Protein AF-A0A6A7LUP2-F1 (afdb_monomer_lite)

Secondary structure (DSSP, 8-state):
--HHHHHHHHHHHHHHHHHHHHHHHHHHHHHTSTTTTT-HHHHHHHHHHHHHHHHTT----HHHHHHHHHHHHHHHHHHT-

Sequence (81 aa):
MREERTGFRASFDDTLKATATRVEAVMKQYQGIIDWQSNFEIQRQMRRDIKRELRAGSTLTEEELDDLARQMVEVARRRSG

Structure (mmCIF, N/CA/C/O backbone):
data_AF-A0A6A7LUP2-F1
#
_entry.id   AF-A0A6A7LUP2-F1
#
loop_
_atom_site.group_PDB
_atom_site.id
_atom_site.type_symbol
_atom_site.label_atom_id
_atom_site.label_alt_id
_atom_site.label_comp_id
_atom_site.label_asym_id
_atom_site.label_entity_id
_atom_site.label_seq_id
_atom_site.pdbx_PDB_ins_code
_atom_site.Cartn_x
_atom_site.Cartn_y
_atom_site.Cartn_z
_atom_site.occupancy
_atom_site.B_iso_or_equiv
_atom_site.auth_seq_id
_atom_site.auth_comp_id
_atom_site.auth_asym_id
_atom_site.auth_atom_id
_atom_site.pdbx_PDB_model_num
ATOM 1 N N . MET A 1 1 ? 13.350 -6.335 -36.399 1.00 50.06 1 MET A N 1
ATOM 2 C CA . MET A 1 1 ? 13.240 -5.949 -34.971 1.00 50.06 1 MET A CA 1
ATOM 3 C C . MET A 1 1 ? 11.951 -5.159 -34.699 1.00 50.06 1 MET A C 1
ATOM 5 O O . MET A 1 1 ? 12.003 -3.951 -34.492 1.00 50.06 1 MET A O 1
ATOM 9 N N . ARG A 1 2 ? 10.772 -5.797 -34.727 1.00 52.00 2 ARG A N 1
ATOM 10 C CA . ARG A 1 2 ? 9.505 -5.160 -34.290 1.00 52.00 2 ARG A CA 1
ATOM 11 C C . ARG A 1 2 ? 8.673 -6.047 -33.355 1.00 52.00 2 ARG A C 1
ATOM 13 O O . ARG A 1 2 ? 7.948 -5.501 -32.537 1.00 52.00 2 ARG A O 1
ATOM 20 N N . GLU A 1 3 ? 8.845 -7.368 -33.401 1.00 51.34 3 GLU A N 1
ATOM 21 C CA . GLU A 1 3 ? 8.055 -8.325 -32.608 1.00 51.34 3 GLU A CA 1
ATOM 22 C C . GLU A 1 3 ? 8.459 -8.396 -31.122 1.00 51.34 3 GLU A C 1
ATOM 24 O O . GLU A 1 3 ? 7.586 -8.513 -30.263 1.00 51.34 3 GLU A O 1
ATOM 29 N N . GLU A 1 4 ? 9.742 -8.208 -30.789 1.00 50.41 4 GLU A N 1
ATOM 30 C CA . GLU A 1 4 ? 10.246 -8.267 -29.400 1.00 50.41 4 GLU A CA 1
ATOM 31 C C . GLU A 1 4 ? 9.646 -7.180 -28.488 1.00 50.41 4 GLU A C 1
ATOM 33 O O . GLU A 1 4 ? 9.424 -7.400 -27.298 1.00 50.41 4 GLU A O 1
ATOM 38 N N . ARG A 1 5 ? 9.321 -6.003 -29.043 1.00 52.97 5 ARG A N 1
ATOM 39 C CA . ARG A 1 5 ? 8.770 -4.872 -28.272 1.00 52.97 5 ARG A CA 1
ATOM 40 C C . ARG A 1 5 ? 7.318 -5.091 -27.843 1.00 52.97 5 ARG A C 1
ATOM 42 O O . ARG A 1 5 ? 6.910 -4.585 -26.801 1.00 52.97 5 ARG A O 1
ATOM 49 N N . THR A 1 6 ? 6.544 -5.839 -28.626 1.00 58.12 6 THR A N 1
ATOM 50 C CA . THR A 1 6 ? 5.145 -6.172 -28.313 1.00 58.12 6 THR A CA 1
ATOM 51 C C . THR A 1 6 ? 5.046 -7.178 -27.170 1.00 58.12 6 THR A C 1
ATOM 53 O O . THR A 1 6 ? 4.233 -6.983 -26.270 1.00 58.12 6 THR A O 1
ATOM 56 N N . GLY A 1 7 ? 5.914 -8.196 -27.152 1.00 60.97 7 GLY A N 1
ATOM 57 C CA . GLY A 1 7 ? 5.968 -9.175 -26.059 1.00 60.97 7 GLY A CA 1
ATOM 58 C C . GLY A 1 7 ? 6.408 -8.557 -24.728 1.00 60.97 7 GLY A C 1
ATOM 59 O O . GLY A 1 7 ? 5.799 -8.820 -23.694 1.00 60.97 7 GLY A O 1
ATOM 60 N N . PHE A 1 8 ? 7.403 -7.663 -24.762 1.00 56.59 8 PHE A N 1
ATOM 61 C CA . PHE A 1 8 ? 7.878 -6.950 -23.572 1.00 56.59 8 PHE A CA 1
ATOM 62 C C . PHE A 1 8 ? 6.783 -6.089 -22.920 1.00 56.59 8 PHE A C 1
ATOM 64 O O . PHE A 1 8 ? 6.627 -6.099 -21.701 1.00 56.59 8 PHE A O 1
ATOM 71 N N . ARG A 1 9 ? 5.982 -5.379 -23.726 1.00 62.88 9 ARG A N 1
ATOM 72 C CA . ARG A 1 9 ? 4.890 -4.534 -23.222 1.00 62.88 9 ARG A CA 1
ATOM 73 C C . ARG A 1 9 ? 3.752 -5.353 -22.606 1.00 62.88 9 ARG A C 1
ATOM 75 O O . ARG A 1 9 ? 3.303 -5.014 -21.520 1.00 62.88 9 ARG A O 1
ATOM 82 N N . ALA A 1 10 ? 3.341 -6.446 -23.251 1.00 60.69 10 ALA A N 1
ATOM 83 C CA . ALA A 1 10 ? 2.309 -7.332 -22.707 1.00 60.69 10 ALA A CA 1
ATOM 84 C C . ALA A 1 10 ? 2.734 -7.954 -21.362 1.00 60.69 10 ALA A C 1
ATOM 86 O O . ALA A 1 10 ? 1.974 -7.939 -20.399 1.00 60.69 10 ALA A O 1
ATOM 87 N N . SER A 1 11 ? 3.988 -8.409 -21.257 1.00 63.62 11 SER A N 1
ATOM 88 C CA . SER A 1 11 ? 4.529 -8.960 -20.007 1.00 63.62 11 SER A CA 1
ATOM 89 C C . SER A 1 11 ? 4.640 -7.919 -18.883 1.00 63.62 11 SER A C 1
ATOM 91 O O . SER A 1 11 ? 4.487 -8.258 -17.704 1.00 63.62 11 SER A O 1
ATOM 93 N N . PHE A 1 12 ? 4.927 -6.659 -19.224 1.00 67.69 12 PHE A N 1
ATOM 94 C CA . PHE A 1 12 ? 4.953 -5.558 -18.262 1.00 67.69 12 PHE A CA 1
ATOM 95 C C . PHE A 1 12 ? 3.550 -5.272 -17.708 1.00 67.69 12 PHE A C 1
ATOM 97 O O . PHE A 1 12 ? 3.379 -5.156 -16.492 1.00 67.69 12 PHE A O 1
ATOM 104 N N . ASP A 1 13 ? 2.538 -5.261 -18.580 1.00 75.69 13 ASP A N 1
ATOM 105 C CA . ASP A 1 13 ? 1.138 -5.060 -18.197 1.00 75.69 13 ASP A CA 1
ATOM 106 C C . ASP A 1 13 ? 0.634 -6.180 -17.263 1.00 75.69 13 ASP A C 1
ATOM 108 O O . ASP A 1 13 ? -0.038 -5.901 -16.264 1.00 75.69 13 ASP A O 1
ATOM 112 N N . ASP A 1 14 ?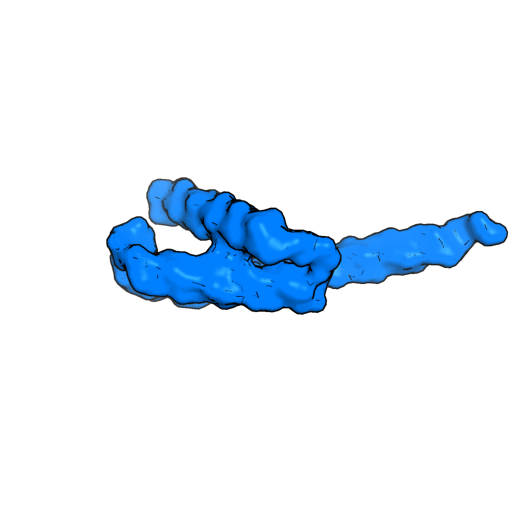 1.029 -7.434 -17.502 1.00 82.62 14 ASP A N 1
ATOM 113 C CA . ASP A 1 14 ? 0.688 -8.567 -16.629 1.00 82.62 14 ASP A CA 1
ATOM 114 C C . ASP A 1 14 ? 1.323 -8.451 -15.235 1.00 82.62 14 ASP A C 1
ATOM 116 O O . ASP A 1 14 ? 0.676 -8.718 -14.216 1.00 82.62 14 ASP A O 1
ATOM 120 N N . THR A 1 15 ? 2.576 -7.993 -15.167 1.00 81.69 15 THR A N 1
ATOM 121 C CA . THR A 1 15 ? 3.294 -7.795 -13.896 1.00 81.69 15 THR A CA 1
ATOM 122 C C . THR A 1 15 ? 2.658 -6.675 -13.071 1.00 81.69 15 THR A C 1
ATOM 124 O O . THR A 1 15 ? 2.458 -6.817 -11.856 1.00 81.69 15 THR A O 1
ATOM 127 N N . LEU A 1 16 ? 2.278 -5.575 -13.727 1.00 82.94 16 LEU A N 1
ATOM 128 C CA . LEU A 1 16 ? 1.549 -4.479 -13.092 1.00 82.94 16 LEU A CA 1
ATOM 129 C C . LEU A 1 16 ? 0.177 -4.931 -12.594 1.00 82.94 16 LEU A C 1
ATOM 131 O O . LEU A 1 16 ? -0.180 -4.654 -11.448 1.00 82.94 16 LEU A O 1
ATOM 135 N N . LYS A 1 17 ? -0.572 -5.683 -13.406 1.00 87.75 17 LYS A N 1
ATOM 136 C CA . LYS A 1 17 ? -1.883 -6.220 -13.026 1.00 87.75 17 LYS A CA 1
ATOM 137 C C . LYS A 1 17 ? -1.793 -7.169 -11.832 1.00 87.75 17 LYS A C 1
ATOM 139 O O . LYS A 1 17 ? -2.606 -7.078 -10.909 1.00 87.75 17 LYS A O 1
ATOM 144 N N . ALA A 1 18 ? -0.792 -8.047 -11.812 1.00 89.25 18 ALA A N 1
ATOM 145 C CA . ALA A 1 18 ? -0.542 -8.934 -10.681 1.00 89.25 18 ALA A CA 1
ATOM 146 C C . ALA A 1 18 ? -0.229 -8.137 -9.405 1.00 89.25 18 ALA A C 1
ATOM 148 O O . ALA A 1 18 ? -0.767 -8.435 -8.339 1.00 89.25 18 ALA A O 1
ATOM 149 N N . THR A 1 19 ? 0.587 -7.087 -9.517 1.00 89.94 19 THR A N 1
ATOM 150 C CA . THR A 1 19 ? 0.936 -6.206 -8.391 1.00 89.94 19 THR A CA 1
ATOM 151 C C . THR A 1 19 ? -0.285 -5.451 -7.870 1.00 89.94 19 THR A C 1
ATOM 153 O O . THR A 1 19 ? -0.546 -5.470 -6.669 1.00 89.94 19 THR A O 1
ATOM 156 N N . ALA A 1 20 ? -1.093 -4.875 -8.763 1.00 89.38 20 ALA A N 1
ATOM 157 C CA . ALA A 1 20 ? -2.344 -4.210 -8.406 1.00 89.38 20 ALA A CA 1
ATOM 158 C C . ALA A 1 20 ? -3.306 -5.159 -7.673 1.00 89.38 20 ALA A C 1
ATOM 160 O O . ALA A 1 20 ? -3.859 -4.794 -6.638 1.00 89.38 20 ALA A O 1
ATOM 161 N N . THR A 1 21 ? -3.435 -6.401 -8.153 1.00 93.06 21 THR A N 1
ATOM 162 C CA . THR A 1 21 ? -4.283 -7.429 -7.527 1.00 93.06 21 THR A CA 1
ATOM 163 C C . THR A 1 21 ? -3.822 -7.755 -6.103 1.00 93.06 21 THR A C 1
ATOM 165 O O . THR A 1 21 ? -4.644 -7.848 -5.191 1.00 93.06 21 THR A O 1
ATOM 168 N N . ARG A 1 22 ? -2.506 -7.897 -5.880 1.00 94.06 22 ARG A N 1
ATOM 169 C CA . ARG A 1 22 ? -1.952 -8.159 -4.540 1.00 94.06 22 ARG A CA 1
ATOM 170 C C . ARG A 1 22 ? -2.175 -6.985 -3.593 1.00 94.06 22 ARG A C 1
ATOM 172 O O . ARG A 1 22 ? -2.589 -7.192 -2.455 1.00 94.06 22 ARG A O 1
ATOM 179 N N . VAL A 1 23 ? -1.971 -5.758 -4.067 1.00 93.00 23 VAL A N 1
ATOM 180 C CA . VAL A 1 23 ? -2.228 -4.558 -3.260 1.00 93.00 23 VAL A CA 1
ATOM 181 C C . VAL A 1 23 ? -3.710 -4.435 -2.896 1.00 93.00 23 VAL A C 1
ATOM 183 O O . VAL A 1 23 ? -4.037 -4.136 -1.749 1.00 93.00 23 VAL A O 1
ATOM 186 N N . GLU A 1 24 ? -4.618 -4.713 -3.830 1.00 92.94 24 GLU A N 1
ATOM 187 C CA . GLU A 1 24 ? -6.056 -4.690 -3.555 1.00 92.94 24 GLU A CA 1
ATOM 188 C C . GLU A 1 24 ? -6.456 -5.738 -2.504 1.00 92.94 24 GLU A C 1
ATOM 190 O O . GLU A 1 24 ? -7.262 -5.450 -1.618 1.00 92.94 24 GLU A O 1
ATOM 195 N N . ALA A 1 25 ? -5.862 -6.933 -2.555 1.00 95.06 25 ALA A N 1
ATOM 196 C CA . ALA A 1 25 ? -6.085 -7.966 -1.547 1.00 95.06 25 ALA A CA 1
ATOM 197 C C . ALA A 1 25 ? -5.646 -7.504 -0.147 1.00 95.06 25 ALA A C 1
ATOM 199 O O . ALA A 1 25 ? -6.396 -7.675 0.816 1.00 95.06 25 ALA A O 1
ATOM 200 N N . VAL A 1 26 ? -4.482 -6.850 -0.044 1.00 95.44 26 VAL A N 1
ATOM 201 C CA . VAL A 1 26 ? -4.006 -6.242 1.208 1.00 95.44 26 VAL A CA 1
ATOM 202 C C . VAL A 1 26 ? -5.005 -5.199 1.711 1.00 95.44 26 VAL A C 1
ATOM 204 O O . VAL A 1 26 ? -5.414 -5.248 2.869 1.00 95.44 26 VAL A O 1
ATOM 207 N N . MET A 1 27 ? -5.453 -4.279 0.852 1.00 93.62 27 MET A N 1
ATOM 208 C CA . MET A 1 27 ? -6.438 -3.265 1.244 1.00 93.62 27 MET A CA 1
ATOM 209 C C . MET A 1 27 ? -7.724 -3.895 1.780 1.00 93.62 27 MET A C 1
ATOM 211 O O . MET A 1 27 ? -8.166 -3.527 2.867 1.00 93.62 27 MET A O 1
ATOM 215 N N . LYS A 1 28 ? -8.287 -4.873 1.061 1.00 93.31 28 LYS A N 1
ATOM 216 C CA . LYS A 1 28 ? -9.518 -5.575 1.453 1.00 93.31 28 LYS A CA 1
ATOM 217 C C . LYS A 1 28 ? -9.383 -6.274 2.803 1.00 93.31 28 LYS A C 1
ATOM 219 O O . LYS A 1 28 ? -10.302 -6.197 3.615 1.00 93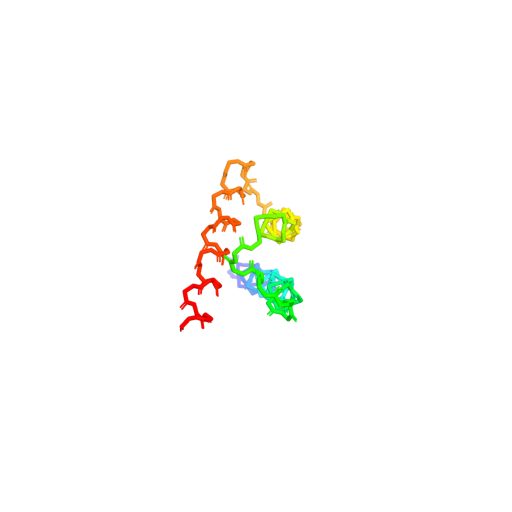.31 28 LYS A O 1
ATOM 224 N N . GLN A 1 29 ? -8.239 -6.908 3.066 1.00 94.25 29 GLN A N 1
ATOM 225 C CA . GLN A 1 29 ? -7.965 -7.563 4.347 1.00 94.25 29 GLN A CA 1
ATOM 226 C C . GLN A 1 29 ? -8.088 -6.581 5.518 1.00 94.25 29 GLN A C 1
ATOM 228 O O . GLN A 1 29 ? -8.761 -6.873 6.503 1.00 94.25 29 GLN A O 1
ATOM 233 N N . TYR A 1 30 ? -7.456 -5.412 5.412 1.00 93.38 30 TYR A N 1
ATOM 234 C CA . TYR A 1 30 ? -7.469 -4.423 6.489 1.00 93.38 30 TYR A CA 1
ATOM 235 C C . TYR A 1 30 ? -8.782 -3.628 6.558 1.00 93.38 30 TYR A C 1
ATOM 237 O O . TYR A 1 30 ? -9.201 -3.257 7.651 1.00 93.38 30 TYR A O 1
ATOM 245 N N . GLN A 1 31 ? -9.458 -3.402 5.427 1.00 91.88 31 GLN A N 1
ATOM 246 C CA . GLN A 1 31 ? -10.786 -2.775 5.385 1.00 91.88 31 GLN A CA 1
ATOM 247 C C . GLN A 1 31 ? -11.870 -3.612 6.077 1.00 91.88 31 GLN A C 1
ATOM 249 O O . GLN A 1 31 ? -12.867 -3.055 6.527 1.00 91.88 31 GLN A O 1
ATOM 254 N N . GLY A 1 32 ? -11.677 -4.931 6.186 1.00 90.38 32 GLY A N 1
ATOM 255 C CA . GLY A 1 32 ? -12.560 -5.813 6.951 1.00 90.38 32 GLY A CA 1
ATOM 256 C C . GLY A 1 32 ? -12.446 -5.662 8.473 1.00 90.38 32 GLY A C 1
ATOM 257 O O . GLY A 1 32 ? -13.240 -6.258 9.197 1.00 90.38 32 GLY A O 1
ATOM 258 N N . ILE A 1 33 ? -11.474 -4.894 8.977 1.00 90.56 33 ILE A N 1
ATOM 259 C CA . ILE A 1 33 ? -11.291 -4.669 10.413 1.00 90.56 33 ILE A CA 1
ATOM 260 C C . ILE A 1 33 ? -12.162 -3.488 10.867 1.00 90.56 33 ILE A C 1
ATOM 262 O O . ILE A 1 33 ? -12.173 -2.432 10.235 1.00 90.56 33 ILE A O 1
ATOM 266 N N . ILE A 1 34 ? -12.867 -3.651 11.989 1.00 86.81 34 ILE A N 1
ATOM 267 C CA . ILE A 1 34 ? -13.656 -2.579 12.619 1.00 86.81 34 ILE A CA 1
ATOM 268 C C . ILE A 1 34 ? -12.739 -1.388 12.949 1.00 86.81 34 ILE A C 1
ATOM 270 O O . ILE A 1 34 ? -11.614 -1.573 13.414 1.00 86.81 34 ILE A O 1
ATOM 274 N N . ASP A 1 35 ? -13.213 -0.167 12.689 1.00 86.62 35 ASP A N 1
ATOM 275 C CA . ASP A 1 35 ? -12.511 1.095 12.976 1.00 86.62 35 ASP A CA 1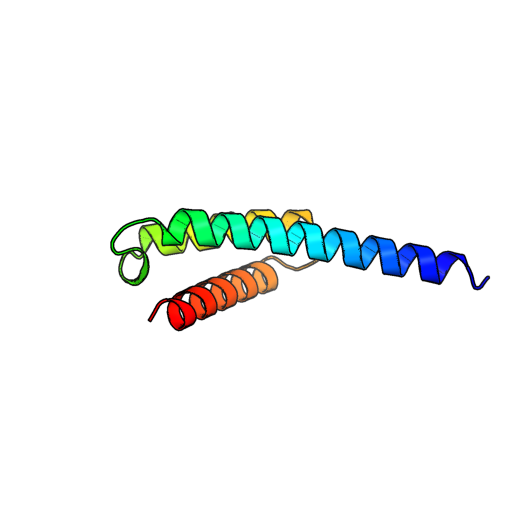
ATOM 276 C C . ASP A 1 35 ? -11.127 1.256 12.316 1.00 86.62 35 ASP A C 1
ATOM 278 O O . ASP A 1 35 ? -10.316 2.095 12.718 1.00 86.62 35 ASP A O 1
ATOM 282 N N . TRP A 1 36 ? -10.834 0.513 11.244 1.00 91.44 36 TRP A N 1
ATOM 283 C CA . TRP A 1 36 ? -9.547 0.611 10.540 1.00 91.44 36 TRP A CA 1
ATOM 284 C C . TRP A 1 36 ? -9.209 2.052 10.086 1.00 91.44 36 TRP A C 1
ATOM 286 O O . TRP A 1 36 ? -8.040 2.442 10.014 1.00 91.44 36 TRP A O 1
ATOM 296 N N . GLN A 1 37 ? -10.227 2.873 9.802 1.00 89.50 37 GLN A N 1
ATOM 297 C CA . GLN A 1 37 ? -10.087 4.266 9.358 1.00 89.50 37 GLN A CA 1
ATOM 298 C C . GLN A 1 37 ? -9.590 5.231 10.443 1.00 89.50 37 GLN A C 1
ATOM 300 O O . GLN A 1 37 ? -9.023 6.277 10.109 1.00 89.50 37 GLN A O 1
ATOM 305 N N . SER A 1 38 ? -9.805 4.912 11.719 1.00 90.31 38 SER A N 1
ATOM 306 C CA . SER A 1 38 ? -9.368 5.718 12.867 1.00 90.31 38 SER A CA 1
ATOM 307 C C . SER A 1 38 ? -8.179 5.083 13.594 1.00 90.31 38 SER A C 1
ATOM 309 O O . SER A 1 38 ? -7.439 5.778 14.288 1.00 90.31 38 SER A O 1
ATOM 311 N N . ASN A 1 39 ? -7.929 3.788 13.381 1.00 93.06 39 ASN A N 1
ATOM 312 C CA . ASN A 1 39 ? -6.812 3.075 13.985 1.00 93.06 39 ASN A CA 1
ATOM 313 C C . ASN A 1 39 ? -5.493 3.283 13.209 1.00 93.06 39 ASN A C 1
ATOM 315 O O . ASN A 1 39 ? -5.264 2.716 12.135 1.00 93.06 39 ASN A O 1
ATOM 319 N N . PHE A 1 40 ? -4.593 4.084 13.787 1.00 91.19 40 PHE A N 1
ATOM 320 C CA . PHE A 1 40 ? -3.293 4.407 13.191 1.00 91.19 40 PHE A CA 1
ATOM 321 C C . PHE A 1 40 ? -2.384 3.185 12.995 1.00 91.19 40 PHE A C 1
ATOM 323 O O . PHE A 1 40 ? -1.695 3.105 11.976 1.00 91.19 40 PHE A O 1
ATOM 330 N N . GLU A 1 41 ? -2.393 2.226 13.923 1.00 94.06 41 GLU A N 1
ATOM 331 C CA . GLU A 1 41 ? -1.556 1.025 13.827 1.00 94.06 41 GLU A CA 1
ATOM 332 C C . GLU A 1 41 ? -2.017 0.120 12.683 1.00 94.06 41 GLU A C 1
ATOM 334 O O . GLU A 1 41 ? -1.191 -0.351 11.901 1.00 94.06 41 GLU A O 1
ATOM 339 N N . ILE A 1 42 ? -3.332 -0.030 12.492 1.00 93.75 42 ILE A N 1
ATOM 340 C CA . ILE A 1 42 ? -3.884 -0.754 11.338 1.00 93.75 42 ILE A CA 1
ATOM 341 C C . ILE A 1 42 ? -3.453 -0.088 10.027 1.00 93.75 42 ILE A C 1
ATOM 343 O O . ILE A 1 42 ? -2.990 -0.762 9.109 1.00 93.75 42 ILE A O 1
ATOM 347 N N . GLN A 1 43 ? -3.531 1.241 9.938 1.00 93.38 43 GLN A N 1
ATOM 348 C CA . GLN A 1 43 ? -3.104 1.961 8.734 1.00 93.38 43 GLN A CA 1
ATOM 349 C C . GLN A 1 43 ? -1.598 1.874 8.500 1.00 93.38 43 GLN A C 1
ATOM 351 O O . GLN A 1 43 ? -1.158 1.768 7.356 1.00 93.38 43 GLN A O 1
ATOM 356 N N . ARG A 1 44 ? -0.792 1.912 9.564 1.00 95.12 44 ARG A N 1
ATOM 357 C CA . ARG A 1 44 ? 0.659 1.712 9.488 1.00 95.12 44 ARG A CA 1
ATOM 358 C C . ARG A 1 44 ? 0.985 0.323 8.947 1.00 95.12 44 ARG A C 1
ATOM 360 O O . ARG A 1 44 ? 1.845 0.195 8.076 1.00 95.12 44 ARG A O 1
ATOM 367 N N . GLN A 1 45 ? 0.276 -0.688 9.432 1.00 95.88 45 GLN A N 1
ATOM 368 C CA . GLN A 1 45 ? 0.455 -2.078 9.040 1.00 95.88 45 GLN A CA 1
ATOM 369 C C . GLN A 1 45 ? 0.015 -2.306 7.584 1.00 95.88 45 GLN A C 1
ATOM 371 O O . GLN A 1 45 ? 0.763 -2.894 6.803 1.00 95.88 45 GLN A O 1
ATOM 376 N N . MET A 1 46 ? -1.110 -1.706 7.180 1.00 95.19 46 MET A N 1
ATOM 377 C CA . MET A 1 46 ? -1.572 -1.660 5.790 1.00 95.19 46 MET A CA 1
ATOM 378 C C . MET A 1 46 ? -0.535 -1.003 4.866 1.00 95.19 46 MET A C 1
ATOM 380 O O . MET A 1 46 ? -0.160 -1.601 3.861 1.00 95.19 46 MET A O 1
ATOM 384 N N . ARG A 1 47 ? -0.005 0.184 5.210 1.00 96.00 47 ARG A N 1
ATOM 385 C CA . ARG A 1 47 ? 1.039 0.857 4.409 1.00 96.00 47 ARG A CA 1
ATOM 386 C C . ARG A 1 47 ? 2.287 -0.009 4.250 1.00 96.00 47 ARG A C 1
ATOM 388 O O . ARG A 1 47 ? 2.825 -0.104 3.151 1.00 96.00 47 ARG A O 1
ATOM 395 N N . ARG A 1 48 ? 2.737 -0.657 5.331 1.00 96.25 48 ARG A N 1
ATOM 396 C CA . ARG A 1 48 ? 3.908 -1.546 5.309 1.00 96.25 48 ARG A CA 1
ATOM 397 C C . ARG A 1 48 ? 3.717 -2.705 4.334 1.00 96.25 48 ARG A C 1
ATOM 399 O O . ARG A 1 48 ? 4.630 -3.017 3.572 1.00 96.25 48 ARG A O 1
ATOM 406 N N . ASP A 1 49 ? 2.543 -3.321 4.358 1.00 95.88 49 ASP A N 1
ATOM 407 C CA . ASP A 1 49 ? 2.260 -4.486 3.529 1.00 95.88 49 ASP A CA 1
ATOM 408 C C . ASP A 1 49 ? 2.040 -4.092 2.064 1.00 95.88 49 ASP A C 1
ATOM 410 O O . ASP A 1 49 ? 2.597 -4.739 1.183 1.00 95.88 49 ASP A O 1
ATOM 414 N N . ILE A 1 50 ? 1.362 -2.970 1.794 1.00 94.75 50 ILE A N 1
ATOM 415 C CA . ILE A 1 50 ? 1.265 -2.391 0.443 1.00 94.75 50 ILE A CA 1
ATOM 416 C C . ILE A 1 50 ? 2.663 -2.098 -0.113 1.00 94.75 50 ILE A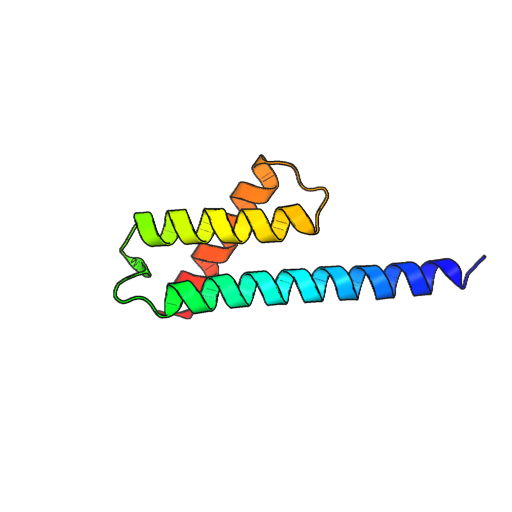 C 1
ATOM 418 O O . ILE A 1 50 ? 2.983 -2.507 -1.228 1.00 94.75 50 ILE A O 1
ATOM 422 N N . LYS A 1 51 ? 3.531 -1.454 0.677 1.00 95.19 51 LYS A N 1
ATOM 423 C CA . LYS A 1 51 ? 4.913 -1.162 0.278 1.00 95.19 51 LYS A CA 1
ATOM 424 C C . LYS A 1 51 ? 5.698 -2.432 -0.064 1.00 95.19 51 LYS A C 1
ATOM 426 O O . LYS A 1 51 ? 6.470 -2.436 -1.022 1.00 95.19 51 LYS A O 1
ATOM 431 N N . ARG A 1 52 ? 5.494 -3.523 0.683 1.00 93.94 52 ARG A N 1
ATOM 432 C CA . ARG A 1 52 ? 6.115 -4.823 0.385 1.00 93.94 52 ARG A CA 1
ATOM 433 C C . ARG A 1 52 ? 5.675 -5.358 -0.981 1.00 93.94 52 ARG A C 1
ATOM 435 O O . ARG A 1 52 ? 6.530 -5.808 -1.740 1.00 93.94 52 ARG A O 1
ATOM 442 N N . GLU A 1 53 ? 4.386 -5.268 -1.307 1.00 93.44 53 GLU A N 1
ATOM 443 C CA . GLU A 1 53 ? 3.864 -5.716 -2.606 1.00 93.44 53 GLU A CA 1
ATOM 444 C C . GLU A 1 53 ? 4.358 -4.851 -3.774 1.00 93.44 53 GLU A C 1
ATOM 446 O O . GLU A 1 53 ? 4.691 -5.384 -4.834 1.00 93.44 53 GLU A O 1
ATOM 451 N N . LEU A 1 54 ? 4.463 -3.534 -3.570 1.00 90.50 54 LEU A N 1
ATOM 452 C CA . LEU A 1 54 ? 4.987 -2.591 -4.564 1.00 90.50 54 LEU A CA 1
ATOM 453 C C . LEU A 1 54 ? 6.478 -2.814 -4.848 1.00 90.50 54 LEU A C 1
ATOM 455 O O . LEU A 1 54 ? 6.902 -2.778 -6.004 1.00 90.50 54 LEU A O 1
ATOM 459 N N . ARG A 1 55 ? 7.279 -3.094 -3.812 1.00 90.75 55 ARG A N 1
ATOM 460 C CA . ARG A 1 55 ? 8.717 -3.359 -3.964 1.00 90.75 55 ARG A CA 1
ATOM 461 C C . ARG A 1 55 ? 8.993 -4.608 -4.802 1.00 90.75 55 ARG A C 1
ATOM 463 O O . ARG A 1 55 ? 9.960 -4.638 -5.550 1.00 90.75 55 ARG A O 1
ATOM 470 N N . ALA A 1 56 ? 8.141 -5.627 -4.705 1.00 82.44 56 ALA A N 1
ATOM 471 C CA . ALA A 1 56 ? 8.323 -6.881 -5.437 1.00 82.44 56 ALA A CA 1
ATOM 472 C C . ALA A 1 56 ? 8.139 -6.748 -6.964 1.00 82.44 56 ALA A C 1
ATOM 474 O O . ALA A 1 56 ? 8.513 -7.662 -7.694 1.00 82.44 56 ALA A O 1
ATOM 475 N N . GLY A 1 57 ? 7.557 -5.645 -7.449 1.00 73.56 57 GLY A N 1
ATOM 476 C CA . GLY A 1 57 ? 7.217 -5.451 -8.863 1.00 73.56 57 GLY A CA 1
ATOM 477 C C . GLY A 1 57 ? 7.693 -4.133 -9.470 1.00 73.56 57 GLY A C 1
ATOM 478 O O . GLY A 1 57 ? 7.235 -3.788 -10.556 1.00 73.56 57 GLY A O 1
ATOM 479 N N . SER A 1 58 ? 8.558 -3.372 -8.790 1.00 78.38 58 SER A N 1
ATOM 480 C CA . SER A 1 58 ? 8.960 -2.040 -9.253 1.00 78.38 58 SER A CA 1
ATOM 481 C C . SER A 1 58 ? 10.436 -1.724 -9.011 1.00 78.38 58 SER A C 1
ATOM 483 O O . SER A 1 58 ? 11.090 -2.316 -8.157 1.00 78.38 58 SER A O 1
ATOM 485 N N . THR A 1 59 ? 10.951 -0.761 -9.775 1.00 85.44 59 THR A N 1
ATOM 486 C CA . THR A 1 59 ? 12.282 -0.156 -9.603 1.00 85.44 59 THR A CA 1
ATOM 487 C C . THR A 1 59 ? 12.209 1.166 -8.833 1.00 85.44 59 THR A C 1
ATOM 489 O O . THR A 1 59 ? 13.0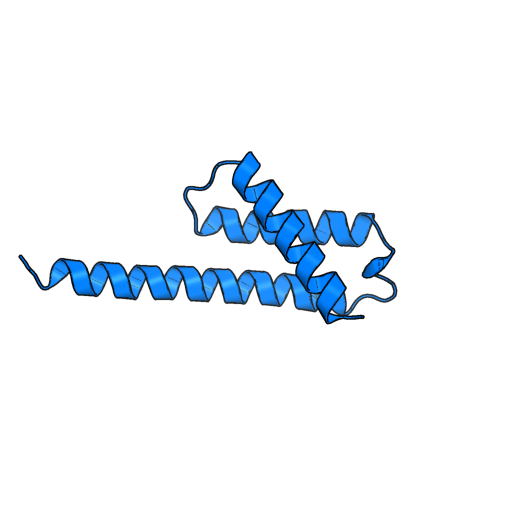96 2.005 -8.974 1.00 85.44 59 THR A O 1
ATOM 492 N N . LEU A 1 60 ? 11.119 1.384 -8.092 1.00 87.19 60 LEU A N 1
ATOM 493 C CA . LEU A 1 60 ? 10.884 2.609 -7.335 1.00 87.19 60 LEU A CA 1
ATOM 494 C C . LEU A 1 60 ? 11.851 2.707 -6.153 1.00 87.19 60 LEU A C 1
ATOM 496 O O . LEU A 1 60 ? 12.226 1.704 -5.537 1.00 87.19 60 LEU A O 1
ATOM 500 N N . THR A 1 61 ? 12.227 3.936 -5.830 1.00 93.25 61 THR A N 1
ATOM 501 C CA . THR A 1 61 ? 12.999 4.272 -4.635 1.00 93.25 61 THR A CA 1
ATOM 502 C C . THR A 1 61 ? 12.167 4.080 -3.367 1.00 93.25 61 THR A C 1
ATOM 504 O O . THR A 1 61 ? 10.941 3.973 -3.405 1.00 93.25 61 THR A O 1
ATOM 507 N N . GLU A 1 62 ? 12.829 4.046 -2.207 1.00 91.88 62 GLU A N 1
ATOM 508 C CA . GLU A 1 62 ? 12.127 3.902 -0.926 1.00 91.88 62 GLU A CA 1
ATOM 509 C C . GLU A 1 62 ? 11.141 5.045 -0.662 1.00 91.88 62 GLU A C 1
ATOM 511 O O . GLU A 1 62 ? 10.066 4.804 -0.120 1.00 91.88 62 GLU A O 1
ATOM 516 N N . GLU A 1 63 ? 11.499 6.265 -1.063 1.00 93.38 63 GLU A N 1
ATOM 517 C CA . GLU A 1 63 ? 10.662 7.458 -0.922 1.00 93.38 63 GLU A CA 1
ATOM 518 C C . GLU A 1 63 ? 9.409 7.358 -1.801 1.00 93.38 63 GLU A C 1
ATOM 520 O O . GLU A 1 63 ? 8.293 7.462 -1.298 1.00 93.38 63 GLU A O 1
ATOM 525 N N . GLU A 1 64 ? 9.574 7.020 -3.083 1.00 93.44 64 GLU A N 1
ATOM 526 C CA . GLU A 1 64 ? 8.450 6.824 -4.010 1.00 93.44 64 GLU A CA 1
ATOM 527 C C . GLU A 1 64 ? 7.520 5.686 -3.564 1.00 93.44 64 GLU A C 1
ATOM 529 O O . GLU A 1 64 ? 6.298 5.774 -3.706 1.00 93.44 64 GLU A O 1
ATOM 534 N N . LEU A 1 65 ? 8.085 4.610 -3.008 1.00 93.62 65 LEU A N 1
ATOM 535 C CA . LEU A 1 65 ? 7.313 3.503 -2.450 1.00 93.62 65 LEU A CA 1
ATOM 536 C C . LEU A 1 65 ? 6.487 3.934 -1.233 1.00 93.62 65 LEU A C 1
ATOM 538 O O . LEU A 1 65 ? 5.352 3.476 -1.074 1.00 93.62 65 LEU A O 1
ATOM 542 N N . ASP A 1 66 ? 7.048 4.777 -0.366 1.00 94.06 66 ASP A N 1
ATOM 543 C CA . ASP A 1 66 ? 6.356 5.276 0.821 1.00 94.06 66 ASP A CA 1
ATOM 544 C C . ASP A 1 66 ? 5.209 6.218 0.441 1.00 94.06 66 ASP A C 1
ATOM 546 O O . ASP A 1 66 ? 4.073 6.032 0.896 1.00 94.06 66 ASP A O 1
ATOM 550 N N . ASP A 1 67 ? 5.472 7.145 -0.479 1.00 95.56 67 ASP A N 1
ATOM 551 C CA . ASP A 1 67 ? 4.475 8.075 -1.004 1.00 95.56 67 ASP A CA 1
ATOM 552 C C . ASP A 1 67 ? 3.332 7.346 -1.711 1.00 95.56 67 ASP A C 1
ATOM 554 O O . ASP A 1 67 ? 2.155 7.631 -1.457 1.00 95.56 67 ASP A O 1
ATOM 558 N N . LEU A 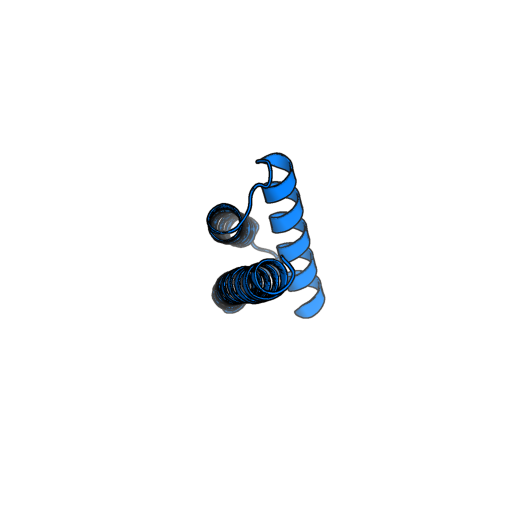1 68 ? 3.646 6.360 -2.556 1.00 93.56 68 LEU A N 1
ATOM 559 C CA . LEU A 1 68 ? 2.630 5.580 -3.255 1.00 93.56 68 LEU A CA 1
ATOM 560 C C . LEU A 1 68 ? 1.782 4.767 -2.271 1.00 93.56 68 LEU A C 1
ATOM 562 O O . LEU A 1 68 ? 0.551 4.797 -2.346 1.00 93.56 68 LEU A O 1
ATOM 566 N N . ALA A 1 69 ? 2.410 4.090 -1.305 1.00 94.12 69 ALA A N 1
ATOM 567 C CA . ALA A 1 69 ? 1.688 3.347 -0.276 1.00 94.12 69 ALA A CA 1
ATOM 568 C C . ALA A 1 69 ? 0.779 4.266 0.556 1.00 94.12 69 ALA A C 1
ATOM 570 O O . ALA A 1 69 ? -0.356 3.896 0.872 1.00 94.12 69 ALA A O 1
ATOM 571 N N . ARG A 1 70 ? 1.231 5.482 0.880 1.00 94.62 70 ARG A N 1
ATOM 572 C CA . ARG A 1 70 ? 0.419 6.486 1.577 1.00 94.62 70 ARG A CA 1
ATOM 573 C C . ARG A 1 70 ? -0.799 6.906 0.754 1.00 94.62 70 ARG A C 1
ATOM 575 O O . ARG A 1 70 ? -1.917 6.822 1.264 1.00 94.62 70 ARG A O 1
ATOM 582 N N . GLN A 1 71 ? -0.604 7.310 -0.502 1.00 94.75 71 GLN A N 1
ATOM 583 C CA . GLN A 1 71 ? -1.694 7.726 -1.396 1.00 94.75 71 GLN A CA 1
ATOM 584 C C . GLN A 1 71 ? -2.736 6.616 -1.567 1.00 94.75 71 GLN A C 1
ATOM 586 O O . GLN A 1 71 ? -3.942 6.859 -1.539 1.00 94.75 71 GLN A O 1
ATOM 591 N N . MET A 1 72 ? -2.275 5.374 -1.678 1.00 93.06 72 MET A N 1
ATOM 592 C CA . MET A 1 72 ? -3.118 4.190 -1.781 1.00 93.06 72 MET A CA 1
ATOM 593 C C . MET A 1 72 ? -4.031 3.997 -0.559 1.00 93.06 72 MET A C 1
ATOM 595 O O . MET A 1 72 ? -5.232 3.766 -0.721 1.00 93.06 72 MET A O 1
ATOM 599 N N . VAL A 1 73 ? -3.506 4.157 0.659 1.00 91.44 73 VAL A N 1
ATOM 600 C CA . VAL A 1 73 ? -4.323 4.112 1.886 1.00 91.44 73 VAL A CA 1
ATOM 601 C C . VAL A 1 73 ? -5.294 5.293 1.963 1.00 91.44 73 VAL A C 1
ATOM 603 O O . VAL A 1 73 ? -6.444 5.118 2.366 1.00 91.44 73 VAL A O 1
ATOM 606 N N . GLU A 1 74 ? -4.883 6.491 1.542 1.00 91.69 74 GLU A N 1
ATOM 607 C CA . GLU A 1 74 ? -5.771 7.660 1.494 1.00 91.69 74 GLU A CA 1
ATOM 608 C C . GLU A 1 74 ? -6.954 7.446 0.535 1.00 91.69 74 GLU A C 1
ATOM 610 O O . GLU A 1 74 ? -8.097 7.745 0.887 1.00 91.69 74 GLU A O 1
ATOM 615 N N . VAL A 1 75 ? -6.713 6.864 -0.644 1.00 90.44 75 VAL A N 1
ATOM 616 C CA . VAL A 1 75 ? -7.775 6.487 -1.592 1.00 90.44 75 VAL A CA 1
ATOM 617 C C . VAL A 1 75 ? -8.711 5.446 -0.980 1.00 90.44 75 VAL A C 1
ATOM 619 O O . VAL A 1 75 ? -9.931 5.595 -1.073 1.00 90.44 75 VAL A O 1
ATOM 622 N N . ALA A 1 76 ? -8.166 4.420 -0.321 1.00 87.75 76 ALA A N 1
ATOM 623 C CA . ALA A 1 76 ? -8.966 3.404 0.360 1.00 87.75 76 ALA A CA 1
ATOM 624 C C . ALA A 1 76 ? -9.876 4.021 1.438 1.00 87.75 76 ALA A C 1
ATOM 626 O O . ALA A 1 76 ? -11.035 3.619 1.566 1.00 87.75 76 ALA A O 1
ATOM 627 N N . ARG A 1 77 ? -9.383 5.029 2.175 1.00 87.50 77 ARG A N 1
ATOM 628 C CA . ARG A 1 77 ? -10.171 5.761 3.182 1.00 87.50 77 ARG A CA 1
ATOM 629 C C . ARG A 1 77 ? -11.315 6.533 2.539 1.00 87.50 77 ARG A C 1
ATOM 631 O O . ARG A 1 77 ? -12.447 6.381 2.977 1.00 87.50 77 ARG A O 1
ATOM 638 N N . ARG A 1 78 ? -11.039 7.293 1.473 1.00 87.75 78 ARG A N 1
ATOM 639 C CA . ARG A 1 78 ? -12.059 8.080 0.754 1.00 87.75 78 ARG A CA 1
ATOM 640 C C . ARG A 1 78 ? -13.163 7.218 0.143 1.00 87.75 78 ARG A C 1
ATOM 642 O O . ARG A 1 78 ? -14.293 7.666 0.073 1.00 87.75 78 ARG A O 1
ATOM 649 N N . ARG A 1 79 ? -12.837 6.005 -0.314 1.00 80.88 79 ARG A N 1
ATOM 650 C CA . ARG A 1 79 ? -13.808 5.074 -0.920 1.00 80.88 79 ARG A CA 1
ATOM 651 C C . ARG A 1 79 ? -14.708 4.354 0.083 1.00 80.88 79 ARG A C 1
ATOM 653 O O . ARG A 1 79 ? -15.675 3.734 -0.334 1.00 80.88 79 ARG A O 1
ATOM 660 N N . SER A 1 80 ? -14.340 4.364 1.360 1.00 73.00 80 SER A N 1
ATOM 661 C CA . SER A 1 80 ? -15.056 3.642 2.418 1.00 73.00 80 SER A CA 1
ATOM 662 C C . SER A 1 80 ? -15.875 4.578 3.314 1.00 73.00 80 SER A C 1
ATOM 664 O O . SER A 1 80 ? -16.366 4.135 4.349 1.00 73.00 80 SER A O 1
ATOM 666 N N . GLY A 1 81 ? -15.931 5.868 2.971 1.00 58.56 81 GLY A N 1
ATOM 667 C CA . GLY A 1 81 ? -16.781 6.877 3.600 1.00 58.56 81 GLY A CA 1
ATOM 668 C C . GLY A 1 81 ? -17.906 7.311 2.676 1.00 58.56 81 GLY A C 1
ATOM 669 O O . GLY A 1 81 ? -17.876 6.917 1.487 1.00 58.56 81 GLY A O 1
#

pLDDT: mean 85.21, std 13.3, range [50.06, 96.25]

Radius of gyration: 15.18 Å; chains: 1; bounding box: 30×17×49 Å

Foldseek 3Di:
DPVVVVVVVVVLVVLVVVLVVQLVVLLVVLVPDPPSLVDPVSLVVNLVSNLVSDVVRDPDDPVRSSVVSVVSSVVSNVVSD